Protein AF-A0A7S0XNK5-F1 (afdb_monomer_lite)

Structure (mmCIF, N/CA/C/O backbone):
data_AF-A0A7S0XNK5-F1
#
_entry.id   AF-A0A7S0XNK5-F1
#
loop_
_atom_site.group_PDB
_atom_site.id
_atom_site.type_symbol
_atom_site.label_atom_id
_atom_site.label_alt_id
_atom_site.label_comp_id
_atom_site.label_asym_id
_atom_site.label_entity_id
_atom_site.label_seq_id
_atom_site.pdbx_PDB_ins_code
_atom_site.Cartn_x
_atom_site.Cartn_y
_atom_site.Cartn_z
_atom_site.occupancy
_atom_site.B_iso_or_equiv
_atom_site.auth_seq_id
_atom_site.auth_comp_id
_atom_site.auth_asym_id
_atom_site.auth_atom_id
_atom_site.pdbx_PDB_model_num
ATOM 1 N N . TRP A 1 1 ? -9.899 -14.089 22.861 1.00 68.19 1 TRP A N 1
ATOM 2 C CA . TRP A 1 1 ? -11.100 -14.159 22.003 1.00 68.19 1 TRP A CA 1
ATOM 3 C C . TRP A 1 1 ? -12.336 -13.495 22.622 1.00 68.19 1 TRP A C 1
ATOM 5 O O . TRP A 1 1 ? -13.171 -13.045 21.854 1.00 68.19 1 TRP A O 1
ATOM 15 N N . ARG A 1 2 ? -12.489 -13.394 23.960 1.00 88.88 2 ARG A N 1
ATOM 16 C CA . ARG A 1 2 ? -13.732 -12.882 24.585 1.00 88.88 2 ARG A CA 1
ATOM 17 C C . ARG A 1 2 ? -14.119 -11.463 24.149 1.00 88.88 2 ARG A C 1
ATOM 19 O O . ARG A 1 2 ? -15.202 -11.294 23.618 1.00 88.88 2 ARG A O 1
ATOM 26 N N . LEU A 1 3 ? -13.195 -10.507 24.273 1.00 90.75 3 LEU A N 1
ATOM 27 C CA . LEU A 1 3 ? -13.403 -9.117 23.836 1.00 90.75 3 LEU A CA 1
ATOM 28 C C . LEU A 1 3 ? -13.662 -9.001 22.331 1.00 90.75 3 LEU A C 1
ATOM 30 O O . LEU A 1 3 ? -14.459 -8.182 21.903 1.00 90.75 3 LEU A O 1
ATOM 34 N N . PHE A 1 4 ? -13.028 -9.859 21.531 1.00 90.94 4 PHE A N 1
ATOM 35 C CA . PHE A 1 4 ? -13.177 -9.837 20.078 1.00 90.94 4 PHE A CA 1
ATOM 36 C C . PHE A 1 4 ? -14.627 -10.096 19.651 1.00 90.94 4 PHE A C 1
ATOM 38 O O . PHE A 1 4 ? -15.121 -9.442 18.752 1.00 90.94 4 PHE A O 1
ATOM 45 N N . ARG A 1 5 ? -15.337 -11.006 20.332 1.00 89.19 5 ARG A N 1
ATOM 46 C CA . ARG A 1 5 ? -16.743 -11.306 20.006 1.00 89.19 5 ARG A CA 1
ATOM 47 C C . ARG A 1 5 ? -17.722 -10.205 20.418 1.00 89.19 5 ARG A C 1
ATOM 49 O O . ARG A 1 5 ? -18.856 -10.238 19.967 1.00 89.19 5 ARG A O 1
ATOM 56 N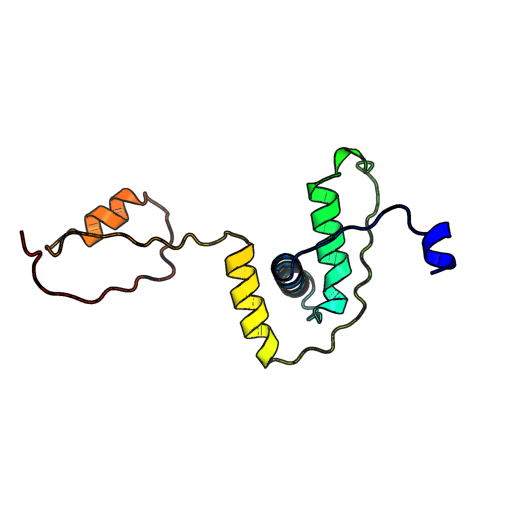 N . GLU A 1 6 ? -17.312 -9.309 21.312 1.00 94.56 6 GLU A N 1
ATOM 57 C CA . GLU A 1 6 ? -18.164 -8.242 21.852 1.00 94.56 6 GLU A CA 1
ATOM 58 C C . GLU A 1 6 ? -17.896 -6.885 21.187 1.00 94.56 6 GLU A C 1
ATOM 60 O O . GLU A 1 6 ? -18.781 -6.039 21.192 1.00 94.56 6 GLU A O 1
ATOM 65 N N . LEU A 1 7 ? -16.687 -6.667 20.651 1.00 94.88 7 LEU A N 1
ATOM 66 C CA . LEU A 1 7 ? -16.215 -5.350 20.201 1.00 94.88 7 LEU A CA 1
ATOM 67 C C . LEU A 1 7 ? -15.840 -5.275 18.716 1.00 94.88 7 LEU A C 1
ATOM 69 O O . LEU A 1 7 ? -15.506 -4.191 18.253 1.00 94.88 7 LEU A O 1
ATOM 73 N N . VAL A 1 8 ? -15.792 -6.400 17.998 1.00 93.81 8 VAL A N 1
ATOM 74 C CA . VAL A 1 8 ? -15.377 -6.422 16.589 1.00 93.81 8 VAL A CA 1
ATOM 75 C C . VAL A 1 8 ? -16.581 -6.707 15.712 1.00 93.81 8 VAL A C 1
ATOM 77 O O . VAL A 1 8 ? -17.138 -7.803 15.769 1.00 93.81 8 VAL A O 1
ATOM 80 N N . ASP A 1 9 ? -16.936 -5.727 14.890 1.00 92.00 9 ASP A N 1
ATOM 81 C CA . ASP A 1 9 ? -18.042 -5.833 13.941 1.00 92.00 9 ASP A CA 1
ATOM 82 C C . ASP A 1 9 ? -17.646 -6.610 12.679 1.00 92.00 9 ASP A C 1
ATOM 84 O O . ASP A 1 9 ? -18.450 -7.378 12.153 1.00 92.00 9 ASP A O 1
ATOM 88 N N . ASP A 1 10 ? -16.400 -6.461 12.214 1.00 91.56 10 ASP A N 1
ATOM 89 C CA . ASP A 1 10 ? -15.917 -7.133 11.005 1.00 91.56 10 ASP A CA 1
ATOM 90 C C . ASP A 1 10 ? -14.391 -7.348 10.989 1.00 91.56 10 ASP A C 1
ATOM 92 O O . ASP A 1 10 ? -13.636 -6.771 11.779 1.00 91.56 10 ASP A O 1
ATOM 96 N N . VAL A 1 11 ? -13.925 -8.205 10.077 1.00 93.25 11 VAL A N 1
ATOM 97 C CA . VAL A 1 11 ? -12.517 -8.534 9.852 1.00 93.25 11 VAL A CA 1
ATOM 98 C C . VAL A 1 11 ? -12.164 -8.400 8.378 1.00 93.25 11 VAL A C 1
ATOM 100 O O . VAL A 1 11 ? -12.520 -9.235 7.548 1.00 93.25 11 VAL A O 1
ATOM 103 N N . VAL A 1 12 ? -11.322 -7.416 8.081 1.00 94.75 12 VAL A N 1
ATOM 104 C CA . VAL A 1 12 ? -10.756 -7.221 6.746 1.00 94.75 12 VAL A CA 1
ATOM 105 C C . VAL A 1 12 ? -9.434 -7.971 6.623 1.00 94.75 12 VAL A C 1
ATOM 107 O O . VAL A 1 12 ? -8.592 -7.953 7.524 1.00 94.75 12 VAL A O 1
ATOM 110 N N . ARG A 1 13 ? -9.245 -8.654 5.493 1.00 95.62 13 ARG A N 1
ATOM 111 C CA . ARG A 1 13 ? -7.981 -9.306 5.136 1.00 95.62 13 ARG A CA 1
ATOM 112 C C . ARG A 1 13 ? -7.271 -8.471 4.090 1.00 95.62 13 ARG A C 1
ATOM 114 O O . ARG A 1 13 ? -7.912 -7.960 3.180 1.00 95.62 13 ARG A O 1
ATOM 121 N N . VAL A 1 14 ? -5.952 -8.411 4.193 1.00 96.25 14 VAL A N 1
ATOM 122 C CA . VAL A 1 14 ? -5.105 -7.720 3.222 1.00 96.25 14 VAL A CA 1
ATOM 123 C C . VAL A 1 14 ? -3.951 -8.603 2.783 1.00 96.25 14 VAL A C 1
ATOM 125 O O . VAL A 1 14 ? -3.520 -9.499 3.516 1.00 96.25 14 VAL A O 1
ATOM 128 N N . SER A 1 15 ? -3.469 -8.366 1.569 1.00 94.75 15 SER A N 1
ATOM 129 C CA . SER A 1 15 ? -2.280 -9.018 1.033 1.00 94.75 15 SER A CA 1
ATOM 130 C C . SER A 1 15 ? -1.002 -8.370 1.572 1.00 94.75 15 SER A C 1
ATOM 132 O O . SER A 1 15 ? -0.997 -7.237 2.055 1.00 94.75 15 SER A O 1
ATOM 134 N N . ASN A 1 16 ? 0.123 -9.077 1.442 1.00 91.06 16 ASN A N 1
ATOM 135 C CA . ASN A 1 16 ? 1.433 -8.501 1.753 1.00 91.06 16 ASN A CA 1
ATOM 136 C C . ASN A 1 16 ? 1.749 -7.278 0.882 1.00 91.06 16 ASN A C 1
ATOM 138 O O . ASN A 1 16 ? 2.430 -6.369 1.348 1.00 91.06 16 ASN A O 1
ATOM 142 N N . ASP A 1 17 ? 1.250 -7.239 -0.353 1.00 89.44 17 ASP A N 1
ATOM 143 C CA . ASP A 1 17 ? 1.517 -6.136 -1.275 1.00 89.44 17 ASP A CA 1
ATOM 144 C C . ASP A 1 17 ? 0.729 -4.885 -0.862 1.00 89.44 17 ASP A C 1
ATOM 146 O O . ASP A 1 17 ? 1.288 -3.792 -0.841 1.00 89.44 17 ASP A O 1
ATOM 150 N N . GLN A 1 18 ? -0.512 -5.048 -0.384 1.00 93.19 18 GLN A N 1
ATOM 151 C CA . GLN A 1 18 ? -1.284 -3.960 0.230 1.00 93.19 18 GLN A CA 1
ATOM 152 C C . GLN A 1 18 ? -0.610 -3.419 1.499 1.00 93.19 18 GLN A C 1
ATOM 154 O O . GLN A 1 18 ? -0.606 -2.212 1.731 1.00 93.19 18 GLN A O 1
ATOM 159 N N . ILE A 1 19 ? 0.004 -4.290 2.309 1.00 94.25 19 ILE A N 1
ATOM 160 C CA . ILE A 1 19 ? 0.798 -3.858 3.469 1.00 94.25 19 ILE A CA 1
ATOM 161 C C . ILE A 1 19 ? 2.031 -3.065 3.014 1.00 94.25 19 ILE A C 1
ATOM 163 O O . ILE A 1 19 ? 2.338 -2.033 3.606 1.00 94.25 19 ILE A O 1
ATOM 167 N N . CYS A 1 20 ? 2.727 -3.508 1.961 1.00 92.19 20 CYS A N 1
ATOM 168 C CA . CYS A 1 20 ? 3.886 -2.788 1.427 1.00 92.19 20 CYS A CA 1
ATOM 169 C C . CYS A 1 20 ? 3.498 -1.399 0.901 1.00 92.19 20 CYS A C 1
ATOM 171 O O . CYS A 1 20 ? 4.175 -0.424 1.230 1.00 92.19 20 CYS A O 1
ATOM 173 N N . ALA A 1 21 ? 2.385 -1.300 0.168 1.00 91.31 21 ALA A N 1
ATOM 174 C CA . ALA A 1 21 ? 1.831 -0.027 -0.285 1.00 91.31 21 ALA A CA 1
ATOM 175 C C . ALA A 1 21 ? 1.505 0.899 0.901 1.00 91.31 21 ALA A C 1
ATOM 177 O O . ALA A 1 21 ? 1.932 2.046 0.920 1.00 91.31 21 ALA A O 1
ATOM 178 N N . ALA A 1 22 ? 0.867 0.386 1.959 1.00 93.94 22 ALA A N 1
ATOM 179 C CA . ALA A 1 22 ? 0.564 1.186 3.147 1.00 93.94 22 ALA A CA 1
ATOM 180 C C . ALA A 1 22 ? 1.817 1.690 3.895 1.00 93.94 22 ALA A C 1
ATOM 182 O O . ALA A 1 22 ? 1.810 2.800 4.425 1.00 93.94 22 ALA A O 1
ATOM 183 N N . ILE A 1 23 ? 2.905 0.908 3.944 1.00 92.88 23 ILE A N 1
ATOM 184 C CA . ILE A 1 23 ? 4.189 1.380 4.501 1.00 92.88 23 ILE A CA 1
ATOM 185 C C . ILE A 1 23 ? 4.730 2.546 3.665 1.00 92.88 23 ILE A C 1
ATOM 187 O O . ILE A 1 23 ? 5.212 3.531 4.228 1.00 92.88 23 ILE A O 1
ATOM 191 N N . LYS A 1 24 ? 4.655 2.430 2.334 1.00 89.94 24 LYS A N 1
ATOM 192 C CA . LYS A 1 24 ? 5.110 3.464 1.404 1.00 89.94 24 LYS A CA 1
ATOM 193 C C . LYS A 1 24 ? 4.288 4.745 1.546 1.00 89.94 24 LYS A C 1
ATOM 195 O O . LYS A 1 24 ? 4.890 5.794 1.751 1.00 89.94 24 LYS A O 1
ATOM 200 N N . ASP A 1 25 ? 2.959 4.656 1.558 1.00 91.56 25 ASP A N 1
ATOM 201 C CA . ASP A 1 25 ? 2.066 5.807 1.765 1.00 91.56 25 ASP A CA 1
ATOM 202 C C . ASP A 1 25 ? 2.411 6.554 3.060 1.00 91.56 25 ASP A C 1
ATOM 204 O O . ASP A 1 25 ? 2.618 7.765 3.070 1.00 91.56 25 ASP A O 1
ATOM 208 N N . MET A 1 26 ? 2.557 5.816 4.165 1.00 92.56 26 MET A N 1
ATOM 209 C CA . MET A 1 26 ? 2.880 6.397 5.470 1.00 92.56 26 MET A CA 1
ATOM 210 C C . MET A 1 26 ? 4.238 7.106 5.481 1.00 92.56 26 MET A C 1
ATOM 212 O O . MET A 1 26 ? 4.392 8.146 6.139 1.00 92.56 26 MET A O 1
ATOM 216 N N . PHE A 1 27 ? 5.209 6.578 4.734 1.00 90.31 27 PHE A N 1
ATOM 217 C CA . PHE A 1 27 ? 6.493 7.231 4.533 1.00 90.31 27 PHE A CA 1
ATOM 218 C C . PHE A 1 27 ? 6.370 8.482 3.652 1.00 90.31 27 PHE A C 1
ATOM 220 O O . PHE A 1 27 ? 6.949 9.513 3.992 1.00 90.31 27 PHE A O 1
ATOM 227 N N . GLU A 1 28 ? 5.621 8.429 2.552 1.00 88.31 28 GLU A N 1
ATOM 228 C CA . GLU A 1 28 ? 5.436 9.563 1.641 1.00 88.31 28 GLU A CA 1
ATOM 229 C C . GLU A 1 28 ? 4.684 10.724 2.314 1.00 88.31 28 GLU A C 1
ATOM 231 O O . GLU A 1 28 ? 5.123 11.874 2.214 1.00 88.31 28 GLU A O 1
ATOM 236 N N . GLU A 1 29 ? 3.618 10.428 3.062 1.00 88.88 29 GLU A N 1
ATOM 237 C CA . GLU A 1 29 ? 2.745 11.431 3.679 1.00 88.88 29 GLU A CA 1
ATOM 238 C C . GLU A 1 29 ? 3.312 12.011 4.976 1.00 88.88 29 GLU A C 1
ATOM 240 O O . GLU A 1 29 ? 3.338 13.227 5.169 1.00 88.88 29 GLU A O 1
ATOM 245 N N . THR A 1 30 ? 3.771 11.149 5.887 1.00 89.81 30 THR A N 1
ATOM 246 C CA . THR A 1 30 ? 4.128 11.569 7.256 1.00 89.81 30 THR A CA 1
ATOM 247 C C . THR A 1 30 ? 5.595 11.352 7.600 1.00 89.81 30 THR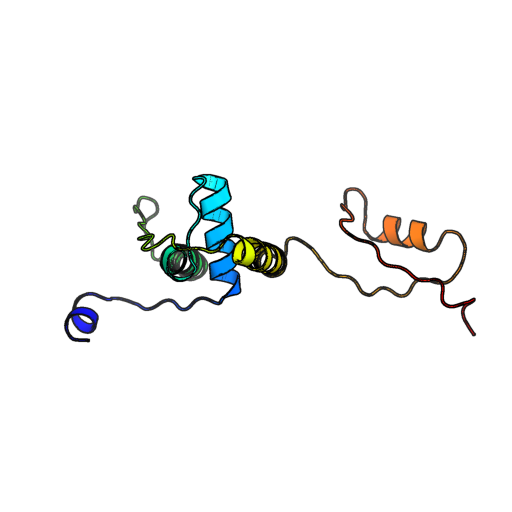 A C 1
ATOM 249 O O . THR A 1 30 ? 6.018 11.688 8.705 1.00 89.81 30 THR A O 1
ATOM 252 N N . ARG A 1 31 ? 6.388 10.789 6.674 1.00 89.56 31 ARG A N 1
ATOM 253 C CA . ARG A 1 31 ? 7.786 10.372 6.901 1.00 89.56 31 ARG A CA 1
ATOM 254 C C . ARG A 1 31 ? 7.941 9.339 8.019 1.00 89.56 31 ARG A C 1
ATOM 256 O O . ARG A 1 31 ? 9.048 9.120 8.510 1.00 89.56 31 ARG A O 1
ATOM 263 N N . SER A 1 32 ? 6.849 8.664 8.374 1.00 87.81 32 SER A N 1
ATOM 264 C CA . SER A 1 32 ? 6.842 7.581 9.351 1.00 87.81 32 SER A CA 1
ATOM 265 C C . SER A 1 32 ? 7.205 6.273 8.669 1.00 87.81 32 SER A C 1
ATOM 267 O O . SER A 1 32 ? 6.542 5.851 7.726 1.00 87.81 32 SER A O 1
ATOM 269 N N . ILE A 1 33 ? 8.247 5.609 9.163 1.00 87.81 33 ILE A N 1
ATOM 270 C CA . ILE A 1 33 ? 8.654 4.303 8.651 1.00 87.81 33 ILE A CA 1
ATOM 271 C C . ILE A 1 33 ? 8.027 3.223 9.528 1.00 87.81 33 ILE A C 1
ATOM 273 O O . ILE A 1 33 ? 8.494 2.963 10.634 1.00 87.81 33 ILE A O 1
ATOM 277 N N . LEU A 1 34 ? 6.960 2.601 9.035 1.00 92.00 34 LEU A N 1
ATOM 278 C CA . LEU A 1 34 ? 6.268 1.535 9.752 1.00 92.00 34 LEU A CA 1
ATOM 279 C C . LEU A 1 34 ? 6.868 0.161 9.442 1.00 92.00 34 LEU A C 1
ATOM 281 O O . LEU A 1 34 ? 7.408 -0.085 8.363 1.00 92.00 34 LEU A O 1
ATOM 285 N N . GLU A 1 35 ? 6.737 -0.760 10.393 1.00 92.19 35 GLU A N 1
ATOM 286 C CA . GLU A 1 35 ? 6.922 -2.185 10.119 1.00 92.19 35 GLU A CA 1
ATOM 287 C C . GLU A 1 35 ? 5.616 -2.796 9.562 1.00 92.19 35 GLU A C 1
ATOM 289 O O . GLU A 1 35 ? 4.554 -2.181 9.695 1.00 92.19 35 GLU A O 1
ATOM 294 N N . PRO A 1 36 ? 5.630 -4.022 8.999 1.00 92.62 36 PRO A N 1
ATOM 295 C CA . PRO A 1 36 ? 4.430 -4.638 8.423 1.00 92.62 36 PRO A CA 1
ATOM 296 C C . PRO A 1 36 ? 3.218 -4.686 9.363 1.00 92.62 36 PRO A C 1
ATOM 298 O O . PRO A 1 36 ? 2.108 -4.362 8.952 1.00 92.62 36 PRO A O 1
ATOM 301 N N . ALA A 1 37 ? 3.419 -5.034 10.638 1.00 93.31 37 ALA A N 1
ATOM 302 C CA . ALA A 1 37 ? 2.338 -5.038 11.624 1.00 93.31 37 ALA A CA 1
ATOM 303 C C . ALA A 1 37 ? 1.806 -3.623 11.912 1.00 93.31 37 ALA A C 1
ATOM 305 O O . ALA A 1 37 ? 0.604 -3.446 12.085 1.00 93.31 37 ALA A O 1
ATOM 306 N N . GLY A 1 38 ? 2.686 -2.615 11.909 1.00 94.19 38 GLY A N 1
ATOM 307 C CA . GLY A 1 38 ? 2.311 -1.218 12.111 1.00 94.19 38 GLY A CA 1
ATOM 308 C C . GLY A 1 38 ? 1.508 -0.626 10.957 1.00 94.19 38 GLY A C 1
ATOM 309 O O . GLY A 1 38 ? 0.650 0.215 11.195 1.00 94.19 38 GLY A O 1
ATOM 310 N N . ALA A 1 39 ? 1.743 -1.083 9.727 1.00 95.62 39 ALA A N 1
ATOM 311 C CA . ALA A 1 39 ? 1.004 -0.638 8.545 1.00 95.62 39 ALA A CA 1
ATOM 312 C C . ALA A 1 39 ? -0.276 -1.448 8.264 1.00 95.62 39 ALA A C 1
ATOM 314 O O . ALA A 1 39 ? -1.086 -1.046 7.428 1.00 95.62 39 ALA A O 1
ATOM 315 N N . LEU A 1 40 ? -0.488 -2.572 8.960 1.00 96.62 40 LEU A N 1
ATOM 316 C CA . LEU A 1 40 ? -1.607 -3.488 8.718 1.00 96.62 40 LEU A CA 1
ATOM 317 C C . LEU A 1 40 ? -2.977 -2.801 8.817 1.00 96.62 40 LEU A C 1
ATOM 319 O O . LEU A 1 40 ? -3.852 -3.053 7.994 1.00 96.62 40 LEU A O 1
ATOM 323 N N . SER A 1 41 ? -3.165 -1.935 9.813 1.00 96.69 41 SER A N 1
ATOM 324 C CA . SER A 1 41 ? -4.429 -1.220 10.026 1.00 96.69 41 SER A CA 1
ATOM 325 C C . SER A 1 41 ? -4.714 -0.194 8.929 1.00 96.69 41 SER A C 1
ATOM 327 O O . SER A 1 41 ? -5.865 -0.034 8.539 1.00 96.69 41 SER A O 1
ATOM 329 N N . VAL A 1 42 ? -3.677 0.455 8.392 1.00 96.44 42 VAL A N 1
ATOM 330 C CA . VAL A 1 42 ? -3.786 1.405 7.276 1.00 96.44 42 VAL A CA 1
ATOM 331 C C . VAL A 1 42 ? -4.159 0.661 5.996 1.00 96.44 42 VAL A C 1
ATOM 333 O O . VAL A 1 42 ? -5.122 1.034 5.330 1.00 96.44 42 VAL A O 1
ATOM 336 N N . ALA A 1 43 ? -3.467 -0.445 5.695 1.00 96.75 43 ALA A N 1
ATOM 337 C CA . ALA A 1 43 ? -3.818 -1.311 4.571 1.00 96.75 43 ALA A CA 1
ATOM 338 C C . ALA A 1 43 ? -5.261 -1.831 4.689 1.00 96.75 43 ALA A C 1
ATOM 340 O O . ALA A 1 43 ? -6.017 -1.793 3.720 1.00 96.75 43 ALA A O 1
ATOM 341 N N . GLY A 1 44 ? -5.654 -2.281 5.885 1.00 96.94 44 GLY A N 1
ATOM 342 C CA . GLY A 1 44 ? -7.004 -2.766 6.167 1.00 96.94 44 GLY A CA 1
ATOM 343 C C . GLY A 1 44 ? -8.067 -1.686 5.990 1.00 96.94 44 GLY A C 1
ATOM 344 O O . GLY A 1 44 ? -9.098 -1.951 5.381 1.00 96.94 44 GLY A O 1
ATOM 345 N N . LEU A 1 45 ? -7.804 -0.463 6.457 1.00 96.38 45 LEU A N 1
ATOM 346 C CA . LEU A 1 45 ? -8.723 0.661 6.302 1.00 96.38 45 LEU A CA 1
ATOM 347 C C . LEU A 1 45 ? -8.910 1.045 4.827 1.00 96.38 45 LEU A C 1
ATOM 349 O O . LEU A 1 45 ? -10.039 1.274 4.401 1.00 96.38 45 LEU A O 1
ATOM 353 N N . LYS A 1 46 ? -7.834 1.060 4.029 1.00 95.31 46 LYS A N 1
ATOM 354 C CA . LYS A 1 46 ? -7.926 1.298 2.577 1.00 95.31 46 LYS A CA 1
ATOM 355 C C . LYS A 1 46 ? -8.751 0.210 1.882 1.00 95.31 46 LYS A C 1
ATOM 357 O O . LYS A 1 46 ? -9.690 0.533 1.164 1.00 95.31 46 LYS A O 1
ATOM 362 N N . ALA A 1 47 ? -8.466 -1.063 2.161 1.00 95.62 47 ALA A N 1
ATOM 363 C CA . ALA A 1 47 ? -9.212 -2.191 1.594 1.00 95.62 47 ALA A CA 1
ATOM 364 C C . ALA A 1 47 ? -10.695 -2.204 2.022 1.00 95.62 47 ALA A C 1
ATOM 366 O O . ALA A 1 47 ? -11.578 -2.569 1.241 1.00 95.62 47 ALA A O 1
ATOM 367 N N . PHE A 1 48 ? -10.988 -1.778 3.253 1.00 95.19 48 PHE A N 1
ATOM 368 C CA . PHE A 1 48 ? -12.359 -1.587 3.720 1.00 95.19 48 PHE A CA 1
ATOM 369 C C . PHE A 1 48 ? -13.078 -0.512 2.900 1.00 95.19 48 PHE A C 1
ATOM 371 O O . PHE A 1 48 ? -14.157 -0.763 2.373 1.00 95.19 48 PHE A O 1
ATOM 378 N N . MET A 1 49 ? -12.455 0.656 2.722 1.00 94.62 49 MET A N 1
ATOM 379 C CA . MET A 1 49 ? -13.040 1.744 1.934 1.00 94.62 49 MET A CA 1
ATOM 380 C C . MET A 1 49 ? -13.222 1.373 0.459 1.00 94.62 49 MET A C 1
ATOM 382 O O . MET A 1 49 ? -14.213 1.764 -0.143 1.00 94.62 49 MET A O 1
ATOM 386 N N . GLU A 1 50 ? -12.331 0.576 -0.127 1.00 92.50 50 GLU A N 1
ATOM 387 C CA . GLU A 1 50 ? -12.498 0.090 -1.504 1.00 92.50 50 GLU A CA 1
ATOM 388 C C . GLU A 1 50 ? -13.722 -0.821 -1.681 1.00 92.50 50 GLU A C 1
ATOM 390 O O . GLU A 1 50 ? -14.322 -0.842 -2.754 1.00 92.50 50 GLU A O 1
ATOM 395 N N . SER A 1 51 ? -14.092 -1.579 -0.646 1.00 91.56 51 SER A N 1
ATOM 396 C CA . SER A 1 51 ? -15.152 -2.594 -0.725 1.00 91.56 51 SER A CA 1
ATOM 397 C C . SER A 1 51 ? -16.480 -2.184 -0.093 1.00 91.56 51 SER A C 1
ATOM 399 O O . SER A 1 51 ? -17.487 -2.822 -0.385 1.00 91.56 51 SER A O 1
ATOM 401 N N . SER A 1 52 ? -16.477 -1.178 0.785 1.00 91.38 52 SER A N 1
ATOM 402 C CA . SER A 1 52 ? -17.613 -0.838 1.655 1.00 91.38 52 SER A CA 1
ATOM 403 C C . SER A 1 52 ? -17.780 0.673 1.880 1.00 91.38 52 SER A C 1
ATOM 405 O O . SER A 1 52 ? -18.389 1.085 2.869 1.00 91.38 52 SER A O 1
ATOM 407 N N . ALA A 1 53 ? -17.232 1.529 1.007 1.00 88.38 53 ALA A N 1
ATOM 408 C CA . ALA A 1 53 ? -17.325 2.988 1.156 1.00 88.38 53 ALA A CA 1
ATOM 409 C C . ALA A 1 53 ? -18.768 3.496 1.309 1.00 88.38 53 ALA A C 1
ATOM 411 O O . ALA A 1 53 ? -19.002 4.456 2.036 1.00 88.38 53 ALA A O 1
ATOM 412 N N . GLU A 1 54 ? -19.742 2.857 0.661 1.00 91.81 54 GLU A N 1
ATOM 413 C CA . GLU A 1 54 ? -21.158 3.228 0.732 1.00 91.81 54 GLU A CA 1
ATOM 414 C C . GLU A 1 54 ? -21.779 3.048 2.124 1.00 91.81 54 GLU A C 1
ATOM 416 O O . GLU A 1 54 ? -22.821 3.635 2.417 1.00 91.81 54 GLU A O 1
ATOM 421 N N . GLN A 1 55 ? -21.142 2.252 2.984 1.00 88.19 55 GLN A N 1
ATOM 422 C CA . GLN A 1 55 ? -21.577 2.004 4.360 1.00 88.19 55 GLN A CA 1
ATOM 423 C C . GLN A 1 55 ? -21.029 3.055 5.334 1.00 88.19 55 GLN A C 1
ATOM 425 O O . GLN A 1 55 ? -21.456 3.108 6.489 1.00 88.19 55 GLN A O 1
ATOM 430 N N . VAL A 1 56 ? -20.098 3.901 4.885 1.00 90.31 56 VAL A N 1
ATOM 431 C CA . VAL A 1 56 ? -19.445 4.917 5.709 1.00 90.31 56 VAL A CA 1
ATOM 432 C C . VAL A 1 56 ? -20.090 6.281 5.451 1.00 90.31 56 VAL A C 1
ATOM 434 O O . VAL A 1 56 ? -20.102 6.748 4.310 1.00 90.31 56 VAL A O 1
ATOM 437 N N . PRO A 1 57 ? -20.619 6.960 6.487 1.00 93.06 57 PRO A N 1
ATOM 438 C CA . PRO A 1 57 ? -21.105 8.328 6.349 1.00 93.06 57 PRO A CA 1
ATOM 439 C C . PRO A 1 57 ? -20.023 9.249 5.779 1.00 93.06 57 PRO A C 1
ATOM 441 O O . PRO A 1 57 ? -18.855 9.158 6.153 1.00 93.06 57 PRO A O 1
ATOM 444 N N . SER A 1 58 ? -20.409 10.173 4.901 1.00 88.38 58 SER A N 1
ATOM 445 C CA . SER A 1 58 ? -19.462 11.058 4.207 1.00 88.38 58 SER A CA 1
ATOM 446 C C . SER A 1 58 ? -18.650 11.969 5.136 1.00 88.38 58 SER A C 1
ATOM 448 O O . SER A 1 58 ? -17.607 12.474 4.737 1.00 88.38 58 SER A O 1
ATOM 450 N N . ASP A 1 59 ? -19.142 12.217 6.350 1.00 92.31 59 ASP A N 1
ATOM 451 C CA . ASP A 1 59 ? -18.521 13.040 7.390 1.00 92.31 59 ASP A CA 1
ATOM 452 C C . ASP A 1 59 ? -17.860 12.213 8.508 1.00 92.31 59 ASP A C 1
ATOM 454 O O . ASP A 1 59 ? -17.415 12.767 9.515 1.00 92.31 59 ASP A O 1
ATOM 458 N N . ALA A 1 60 ? -17.776 10.890 8.348 1.00 93.06 60 ALA A N 1
ATOM 459 C CA . ALA A 1 60 ? -17.164 10.021 9.340 1.00 93.06 60 ALA A CA 1
ATOM 460 C C . ALA A 1 60 ? -15.645 10.242 9.435 1.00 93.06 60 ALA A C 1
ATOM 462 O O . ALA A 1 60 ? -14.934 10.337 8.434 1.00 93.06 60 ALA A O 1
ATOM 463 N N . ALA A 1 61 ? -15.131 10.247 10.666 1.00 93.69 61 ALA A N 1
ATOM 464 C CA . ALA A 1 61 ? -13.699 10.192 10.925 1.00 93.69 61 ALA A CA 1
ATOM 465 C C . ALA A 1 61 ? -13.241 8.730 10.994 1.00 93.69 61 ALA A C 1
ATOM 467 O O . ALA A 1 61 ? -13.701 7.964 11.841 1.00 93.69 61 ALA A O 1
ATOM 468 N N . LEU A 1 62 ? -12.308 8.358 10.121 1.00 94.00 62 LEU A N 1
ATOM 469 C CA . LEU A 1 62 ? -11.703 7.030 10.095 1.00 94.00 62 LEU A CA 1
ATOM 470 C C . LEU A 1 62 ? -10.339 7.068 10.785 1.00 94.00 62 LEU A C 1
ATOM 472 O O . LEU A 1 62 ? -9.537 7.969 10.540 1.00 94.00 62 LEU A O 1
ATOM 476 N N . VAL A 1 63 ? -10.068 6.088 11.649 1.00 95.62 63 VAL A N 1
ATOM 477 C CA . VAL A 1 63 ? -8.827 6.025 12.432 1.00 95.62 63 VAL A CA 1
ATOM 478 C C . VAL A 1 63 ? -8.179 4.656 12.267 1.00 95.62 63 VAL A C 1
ATOM 480 O O . VAL A 1 63 ? -8.784 3.632 12.575 1.00 95.62 63 VAL A O 1
ATOM 483 N N . ALA A 1 64 ? -6.920 4.649 11.831 1.00 95.25 64 ALA A N 1
ATOM 484 C CA . ALA A 1 64 ? -6.066 3.467 11.801 1.00 95.25 64 ALA A CA 1
ATOM 485 C C . ALA A 1 64 ? -4.986 3.572 12.888 1.00 95.25 64 ALA A C 1
ATOM 487 O O . ALA A 1 64 ? -4.346 4.611 13.047 1.00 95.25 64 ALA A O 1
ATOM 488 N N . ILE A 1 65 ? -4.777 2.493 13.646 1.00 95.75 65 ILE A N 1
ATOM 489 C CA . ILE A 1 65 ? -3.765 2.447 14.711 1.00 95.75 65 ILE A CA 1
ATOM 490 C C . ILE A 1 65 ? -2.454 1.915 14.139 1.00 95.75 65 ILE A C 1
ATOM 492 O O . ILE A 1 65 ? -2.362 0.733 13.802 1.00 95.75 65 ILE A O 1
ATOM 496 N N . THR A 1 66 ? -1.427 2.758 14.078 1.00 94.94 66 THR A N 1
ATOM 497 C CA . THR A 1 66 ? -0.087 2.366 13.631 1.00 94.94 66 THR A CA 1
ATOM 498 C C . THR A 1 66 ? 0.726 1.816 14.803 1.00 94.94 66 THR A C 1
ATOM 500 O O . THR A 1 66 ? 1.296 2.544 15.610 1.00 94.94 66 THR A O 1
ATOM 503 N N . SER A 1 67 ? 0.738 0.491 14.953 1.00 92.56 67 SER A N 1
ATOM 504 C CA . SER A 1 67 ? 1.199 -0.153 16.192 1.00 92.56 67 SER A CA 1
ATOM 505 C C . SER A 1 67 ? 2.718 -0.255 16.365 1.00 92.56 67 SER A C 1
ATOM 507 O O . SER A 1 67 ? 3.167 -0.556 17.470 1.00 92.56 67 SER A O 1
ATOM 509 N N . GLY A 1 68 ? 3.516 -0.070 15.309 1.00 89.56 68 GLY A N 1
ATOM 510 C CA . GLY A 1 68 ? 4.954 -0.327 15.381 1.00 89.56 68 GLY A CA 1
ATOM 511 C C . GLY A 1 68 ? 5.766 0.133 14.170 1.00 89.56 68 GLY A C 1
ATOM 512 O O . GLY A 1 68 ? 5.269 0.242 13.049 1.00 89.56 68 GLY A O 1
ATOM 513 N N . ALA A 1 69 ? 7.041 0.417 14.426 1.00 87.81 69 ALA A N 1
ATOM 514 C CA . ALA A 1 69 ? 7.996 0.999 13.480 1.00 87.81 69 ALA A CA 1
ATOM 515 C C . ALA A 1 69 ? 9.375 0.318 13.555 1.00 87.81 69 ALA A C 1
ATOM 517 O O . ALA A 1 69 ? 10.383 0.875 13.121 1.00 87.81 69 ALA A O 1
ATOM 518 N N . ASN A 1 70 ? 9.447 -0.885 14.136 1.00 85.44 70 ASN A N 1
ATOM 519 C CA . ASN A 1 70 ? 10.705 -1.607 14.299 1.00 85.44 70 ASN A CA 1
ATOM 520 C C . ASN A 1 70 ? 11.135 -2.270 12.982 1.00 85.44 70 ASN A C 1
ATOM 522 O O . ASN A 1 70 ? 11.032 -3.483 12.800 1.00 85.44 70 ASN A O 1
ATOM 526 N N . THR A 1 71 ? 11.587 -1.456 12.033 1.00 78.00 71 THR A N 1
ATOM 527 C CA . THR A 1 71 ? 12.020 -1.929 10.722 1.00 78.00 71 THR A CA 1
ATOM 528 C C . THR A 1 71 ? 13.542 -2.003 10.609 1.00 78.00 71 THR A C 1
ATOM 530 O O . THR A 1 71 ? 14.273 -1.263 11.264 1.00 78.00 71 THR A O 1
ATOM 533 N N . ASN A 1 72 ? 14.026 -2.879 9.727 1.00 78.12 72 ASN A N 1
ATOM 534 C CA . ASN A 1 72 ? 15.417 -2.873 9.276 1.00 78.12 72 ASN A CA 1
ATOM 535 C C . ASN A 1 72 ? 15.485 -2.149 7.923 1.00 78.12 72 ASN A C 1
ATOM 537 O O . ASN A 1 72 ? 14.667 -2.418 7.044 1.00 78.12 72 ASN A O 1
ATOM 541 N N . PHE A 1 73 ? 16.480 -1.282 7.746 1.00 68.19 73 PHE A N 1
ATOM 542 C CA . PHE A 1 73 ? 16.724 -0.536 6.514 1.00 68.19 73 PHE A CA 1
ATOM 543 C C . PHE A 1 73 ? 16.786 -1.438 5.268 1.00 68.19 73 PHE A C 1
ATOM 545 O O . PHE A 1 73 ? 16.214 -1.094 4.238 1.00 68.19 73 PHE A O 1
ATOM 552 N N . ASP A 1 74 ? 17.360 -2.642 5.373 1.00 74.75 74 ASP A N 1
ATOM 553 C CA . ASP A 1 74 ? 17.421 -3.600 4.255 1.00 74.75 74 ASP A CA 1
ATOM 554 C C . ASP A 1 74 ? 16.036 -4.079 3.791 1.00 74.75 74 ASP A C 1
ATOM 556 O O . ASP A 1 74 ? 15.832 -4.407 2.621 1.00 74.75 74 ASP A O 1
ATOM 560 N N . ARG A 1 75 ? 15.048 -4.098 4.697 1.00 72.25 75 ARG A N 1
ATOM 561 C CA . ARG A 1 75 ? 13.672 -4.495 4.368 1.00 72.25 75 ARG A CA 1
ATOM 562 C C . ARG A 1 75 ? 12.941 -3.425 3.564 1.00 72.25 75 ARG A C 1
ATOM 564 O O . ARG A 1 75 ? 11.999 -3.773 2.857 1.00 72.25 75 ARG A O 1
ATOM 571 N N . LEU A 1 76 ? 13.377 -2.163 3.623 1.00 76.38 76 LEU A N 1
ATOM 572 C CA . LEU A 1 76 ? 12.750 -1.070 2.875 1.00 76.38 76 LEU A CA 1
ATOM 573 C C . LEU A 1 76 ? 12.890 -1.253 1.370 1.00 76.38 76 LEU A C 1
ATOM 575 O O . LEU A 1 76 ? 11.939 -0.972 0.651 1.00 76.38 76 LEU A O 1
ATOM 579 N N . ARG A 1 77 ? 14.020 -1.794 0.896 1.00 78.56 77 ARG A N 1
ATOM 580 C CA . ARG A 1 77 ? 14.181 -2.126 -0.525 1.00 78.56 77 ARG A CA 1
ATOM 581 C C . ARG A 1 77 ? 13.099 -3.104 -0.979 1.00 78.56 77 ARG A C 1
ATOM 583 O O . ARG A 1 77 ? 12.403 -2.831 -1.945 1.00 78.56 77 ARG A O 1
ATOM 590 N N . HIS A 1 78 ? 12.916 -4.196 -0.239 1.00 75.50 78 HIS A N 1
ATOM 591 C CA . HIS A 1 78 ? 11.928 -5.216 -0.589 1.00 75.50 78 HIS A CA 1
ATOM 592 C C . HIS A 1 78 ? 10.487 -4.692 -0.535 1.00 75.50 78 HIS A C 1
ATOM 594 O O . HIS A 1 78 ? 9.657 -5.059 -1.362 1.00 75.50 78 HIS A O 1
ATOM 600 N N . VAL A 1 79 ? 10.191 -3.834 0.446 1.00 76.19 79 VAL A N 1
ATOM 601 C CA . VAL A 1 79 ? 8.890 -3.163 0.559 1.00 76.19 79 VAL A CA 1
ATOM 602 C C . VAL A 1 79 ? 8.666 -2.213 -0.618 1.00 76.19 79 VAL A C 1
ATOM 604 O O . VAL A 1 79 ? 7.585 -2.240 -1.193 1.00 76.19 79 VAL A O 1
ATOM 607 N N . SER A 1 80 ? 9.677 -1.431 -1.007 1.00 74.81 80 SER A N 1
ATOM 608 C CA . SER A 1 80 ? 9.612 -0.521 -2.158 1.00 74.81 80 SER A CA 1
ATOM 609 C C . SER A 1 80 ? 9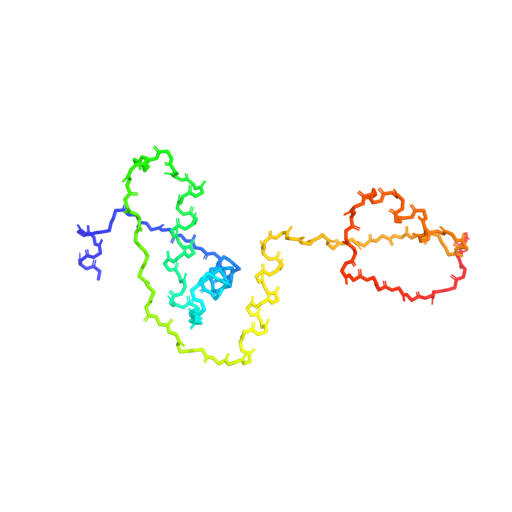.360 -1.284 -3.457 1.00 74.81 80 SER A C 1
ATOM 611 O O . SER A 1 80 ? 8.396 -0.986 -4.154 1.00 74.81 80 SER A O 1
ATOM 613 N N . GLU A 1 81 ? 10.158 -2.323 -3.726 1.00 73.44 81 GLU A N 1
ATOM 614 C CA . GLU A 1 81 ? 10.018 -3.182 -4.910 1.00 73.44 81 GLU A CA 1
ATOM 615 C C . GLU A 1 81 ? 8.612 -3.806 -4.989 1.00 73.44 81 GLU A C 1
ATOM 617 O O . GLU A 1 81 ? 7.970 -3.788 -6.036 1.00 73.44 81 GLU A O 1
ATOM 622 N N . ARG A 1 82 ? 8.087 -4.336 -3.874 1.00 73.56 82 ARG A N 1
ATOM 623 C CA . ARG A 1 82 ? 6.740 -4.931 -3.842 1.00 73.56 82 ARG A CA 1
ATOM 624 C C . ARG A 1 82 ? 5.615 -3.911 -3.955 1.00 73.56 82 ARG A C 1
ATOM 626 O O . ARG A 1 82 ? 4.604 -4.217 -4.580 1.00 73.56 82 ARG A O 1
ATOM 633 N N . ALA A 1 83 ? 5.753 -2.743 -3.332 1.00 71.56 83 ALA A N 1
ATOM 634 C CA . ALA A 1 83 ? 4.748 -1.688 -3.416 1.00 71.56 83 ALA A CA 1
ATOM 635 C C . ALA A 1 83 ? 4.612 -1.179 -4.859 1.00 71.56 83 ALA A C 1
ATOM 637 O O . ALA A 1 83 ? 3.498 -1.010 -5.342 1.00 71.56 83 ALA A O 1
ATOM 638 N N . GLU A 1 84 ? 5.727 -1.013 -5.574 1.00 66.69 84 GLU A N 1
ATOM 639 C CA . GLU A 1 84 ? 5.727 -0.625 -6.991 1.00 66.69 84 GLU A CA 1
ATOM 640 C C . GLU A 1 84 ? 5.036 -1.664 -7.883 1.00 66.69 84 GLU A C 1
ATOM 642 O O . GLU A 1 84 ? 4.201 -1.299 -8.713 1.00 66.69 84 GLU A O 1
ATOM 647 N N . VAL A 1 85 ? 5.304 -2.957 -7.660 1.00 64.75 85 VAL A N 1
ATOM 648 C CA . VAL A 1 85 ? 4.631 -4.050 -8.383 1.00 64.75 85 VAL A CA 1
ATOM 649 C C . VAL A 1 85 ? 3.134 -4.121 -8.042 1.00 64.75 85 VAL A C 1
ATOM 651 O O . VAL A 1 85 ? 2.311 -4.345 -8.928 1.00 64.75 85 VAL A O 1
ATOM 654 N N . GLY A 1 86 ? 2.765 -3.923 -6.773 1.00 56.44 86 GLY A N 1
ATOM 655 C CA . GLY A 1 86 ? 1.385 -4.021 -6.284 1.00 56.44 86 GLY A CA 1
ATOM 656 C C . GLY A 1 86 ? 0.486 -2.830 -6.637 1.00 56.44 86 GLY A C 1
ATOM 657 O O . GLY A 1 86 ? -0.715 -3.014 -6.810 1.00 56.44 86 GLY A O 1
ATOM 658 N N . GLU A 1 87 ? 1.045 -1.624 -6.781 1.00 62.00 87 GLU A N 1
ATOM 659 C CA . GLU A 1 87 ? 0.304 -0.407 -7.161 1.00 62.00 87 GLU A CA 1
ATOM 660 C C . GLU A 1 87 ? -0.120 -0.391 -8.640 1.00 62.00 87 GLU A C 1
ATOM 662 O O . GLU A 1 87 ? -0.857 0.504 -9.052 1.00 62.00 87 GLU A O 1
ATOM 667 N N . GLY A 1 88 ? 0.351 -1.339 -9.463 1.00 59.50 88 GLY A N 1
ATOM 668 C CA . GLY A 1 88 ? 0.076 -1.346 -10.904 1.00 59.50 88 GLY A CA 1
ATOM 669 C C . GLY A 1 88 ? 0.593 -0.092 -11.620 1.00 59.50 88 GLY A C 1
ATOM 670 O O . GLY A 1 88 ? 0.100 0.258 -12.692 1.00 59.50 88 GLY A O 1
ATOM 671 N N . ARG A 1 89 ? 1.563 0.611 -11.016 1.00 64.94 89 ARG A N 1
ATOM 672 C CA . ARG A 1 89 ? 2.137 1.858 -11.541 1.00 64.94 89 ARG A CA 1
ATOM 673 C C . ARG A 1 89 ? 2.941 1.645 -12.818 1.00 64.94 89 ARG A C 1
ATOM 675 O O . ARG A 1 89 ? 3.075 2.576 -13.608 1.00 64.94 89 ARG A O 1
ATOM 682 N N . GLU A 1 90 ? 3.449 0.435 -13.019 1.00 71.56 90 GLU A N 1
ATOM 683 C CA . GLU A 1 90 ? 4.248 0.066 -14.179 1.00 71.56 90 GLU A CA 1
ATOM 684 C C . GLU A 1 90 ? 3.685 -1.186 -14.852 1.00 71.56 90 GLU A C 1
ATOM 686 O O . GLU A 1 90 ? 3.232 -2.126 -14.196 1.00 71.56 90 GLU A O 1
ATOM 691 N N . ALA A 1 91 ? 3.720 -1.198 -16.184 1.00 78.50 91 ALA A N 1
ATOM 692 C CA . ALA A 1 91 ? 3.362 -2.355 -16.988 1.00 78.50 91 ALA A CA 1
ATOM 693 C C . ALA A 1 91 ? 4.638 -3.006 -17.528 1.00 78.50 91 ALA A C 1
ATOM 695 O O . ALA A 1 91 ? 5.380 -2.392 -18.296 1.00 78.50 91 ALA A O 1
ATOM 696 N N . VAL A 1 92 ? 4.873 -4.267 -17.164 1.00 83.44 92 VAL A N 1
ATOM 697 C CA . VAL A 1 92 ? 5.979 -5.056 -17.718 1.00 83.44 92 VAL A CA 1
ATOM 698 C C . VAL A 1 92 ? 5.515 -5.717 -19.013 1.00 83.44 92 VAL A C 1
ATOM 700 O O . VAL A 1 92 ? 4.583 -6.521 -19.015 1.00 83.44 92 VAL A O 1
ATOM 703 N N . LEU A 1 93 ? 6.172 -5.381 -20.125 1.00 85.56 93 LEU A N 1
ATOM 704 C CA . LEU A 1 93 ? 5.841 -5.887 -21.455 1.00 85.56 93 LEU A CA 1
ATOM 705 C C . LEU A 1 93 ? 6.961 -6.796 -21.975 1.00 85.56 93 LEU A C 1
ATOM 707 O O . LEU A 1 93 ? 8.106 -6.371 -22.105 1.00 85.56 93 LEU A O 1
ATOM 711 N N . ALA A 1 94 ? 6.616 -8.031 -22.340 1.00 89.81 94 ALA A N 1
ATOM 712 C CA . ALA A 1 94 ? 7.486 -8.904 -23.124 1.00 89.81 94 ALA A CA 1
ATOM 713 C C . ALA A 1 94 ? 7.081 -8.796 -24.601 1.00 89.81 94 ALA A C 1
ATOM 715 O O . ALA A 1 94 ? 6.072 -9.367 -25.012 1.00 89.81 94 ALA A O 1
ATOM 716 N N . VAL A 1 95 ? 7.836 -8.022 -25.387 1.00 88.38 95 VAL A N 1
ATOM 717 C CA . VAL A 1 95 ? 7.510 -7.734 -26.793 1.00 88.38 95 VAL A CA 1
ATOM 718 C C . VAL A 1 95 ? 8.611 -8.248 -27.707 1.00 88.38 95 VAL A C 1
ATOM 720 O O . VAL A 1 95 ? 9.778 -7.901 -27.542 1.00 88.38 95 VAL A O 1
ATOM 723 N N . THR A 1 96 ? 8.230 -9.035 -28.709 1.00 89.38 96 THR A N 1
ATOM 724 C CA . THR A 1 96 ? 9.118 -9.387 -29.820 1.00 89.38 96 THR A CA 1
ATOM 725 C C . THR A 1 96 ? 9.063 -8.280 -30.868 1.00 89.38 96 THR A C 1
ATOM 727 O O . THR A 1 96 ? 7.995 -7.975 -31.398 1.00 89.38 96 THR A O 1
ATOM 730 N N . ILE A 1 97 ? 10.213 -7.681 -31.169 1.00 90.12 97 ILE A N 1
ATOM 731 C CA . ILE A 1 97 ? 10.385 -6.723 -32.266 1.00 90.12 97 ILE A CA 1
ATOM 732 C C . ILE A 1 97 ? 11.335 -7.322 -33.308 1.00 90.12 97 ILE A C 1
ATOM 734 O O . ILE A 1 97 ? 12.228 -8.072 -32.922 1.00 90.12 97 ILE A O 1
ATOM 738 N N . PRO A 1 98 ? 11.167 -7.008 -34.604 1.00 89.56 98 PRO A N 1
ATOM 739 C CA . PRO A 1 98 ? 12.062 -7.519 -35.635 1.00 89.56 98 PRO A CA 1
ATOM 740 C C . PRO A 1 98 ? 13.480 -6.967 -35.460 1.00 89.56 98 PRO A C 1
ATOM 742 O O . PRO A 1 98 ? 13.653 -5.788 -35.137 1.00 89.56 98 PRO A O 1
ATOM 745 N N . GLU A 1 99 ? 14.488 -7.786 -35.750 1.00 89.75 99 GLU A N 1
ATOM 746 C CA . GLU A 1 99 ? 15.915 -7.451 -35.606 1.00 89.75 99 GLU A CA 1
ATOM 747 C C . GLU A 1 99 ? 16.411 -6.595 -36.788 1.00 89.75 99 GLU A C 1
ATOM 749 O O . GLU A 1 99 ? 17.289 -6.974 -37.568 1.00 89.75 99 GLU A O 1
ATOM 754 N N . ARG A 1 100 ? 15.795 -5.417 -36.957 1.00 89.00 100 ARG A N 1
ATOM 755 C CA . ARG A 1 100 ? 16.093 -4.448 -38.021 1.00 89.00 100 ARG A CA 1
ATOM 756 C C . ARG A 1 100 ? 16.102 -3.013 -37.516 1.00 89.00 100 ARG A C 1
ATOM 758 O O . ARG A 1 100 ? 15.405 -2.646 -36.567 1.00 89.00 100 ARG A O 1
ATOM 765 N N . GLU A 1 101 ? 16.845 -2.167 -38.220 1.00 89.31 101 GLU A N 1
ATOM 766 C CA . GLU A 1 101 ? 16.907 -0.736 -37.936 1.00 89.31 101 GLU A CA 1
ATOM 767 C C . GLU A 1 101 ? 15.503 -0.108 -37.886 1.00 89.31 101 GLU A C 1
ATOM 769 O O . GLU A 1 101 ? 14.656 -0.322 -38.758 1.00 89.31 101 GLU A O 1
ATOM 774 N N . GLY A 1 102 ? 15.249 0.673 -36.834 1.00 90.62 102 GLY A N 1
ATOM 775 C CA . GLY A 1 102 ? 13.983 1.379 -36.630 1.00 90.62 102 GLY A CA 1
ATOM 776 C C . GLY A 1 102 ? 12.887 0.595 -35.900 1.00 90.62 102 GLY A C 1
ATOM 777 O O . GLY A 1 102 ? 11.936 1.232 -35.453 1.00 90.62 102 GLY A O 1
ATOM 778 N N . ALA A 1 103 ? 13.026 -0.717 -35.681 1.00 92.00 103 ALA A N 1
ATOM 779 C CA . ALA A 1 103 ? 11.997 -1.527 -35.016 1.00 92.00 103 ALA A CA 1
ATOM 780 C C . ALA A 1 103 ? 11.651 -1.033 -33.598 1.00 92.00 103 ALA A C 1
ATOM 782 O O . ALA A 1 103 ? 10.480 -0.889 -33.250 1.00 92.00 103 ALA A O 1
ATOM 783 N N . PHE A 1 104 ? 12.662 -0.676 -32.801 1.00 90.44 104 PHE A N 1
ATOM 784 C CA . PHE A 1 104 ? 12.446 -0.111 -31.465 1.00 90.44 104 PHE A CA 1
ATOM 785 C C . PHE A 1 104 ? 11.746 1.257 -31.509 1.00 90.44 104 PHE A C 1
ATOM 787 O O . PHE A 1 104 ? 10.883 1.552 -30.685 1.00 90.44 104 PHE A O 1
ATOM 794 N N . ARG A 1 105 ? 12.053 2.089 -32.513 1.00 90.50 105 ARG A N 1
ATOM 795 C CA . ARG A 1 105 ? 11.371 3.378 -32.708 1.00 90.50 105 ARG A CA 1
ATOM 796 C C . ARG A 1 105 ? 9.889 3.175 -33.022 1.00 90.50 105 ARG A C 1
ATOM 798 O O . ARG A 1 105 ? 9.059 3.949 -32.552 1.00 90.50 105 ARG A O 1
ATOM 805 N N . ASP A 1 106 ? 9.566 2.159 -33.814 1.00 92.94 106 ASP A N 1
ATOM 806 C CA . ASP A 1 106 ? 8.183 1.821 -34.145 1.00 92.94 106 ASP A CA 1
ATOM 807 C C . ASP A 1 106 ? 7.432 1.299 -32.906 1.00 92.94 106 ASP A C 1
ATOM 809 O O . ASP A 1 106 ? 6.292 1.707 -32.684 1.00 92.94 106 ASP A O 1
ATOM 813 N N . LEU A 1 107 ? 8.091 0.517 -32.037 1.00 91.88 107 LEU A N 1
ATOM 814 C CA . LEU A 1 107 ? 7.548 0.117 -30.731 1.00 91.88 107 LEU A CA 1
ATOM 815 C C . LEU A 1 107 ? 7.226 1.329 -29.845 1.00 91.88 107 LEU A C 1
ATOM 817 O O . LEU A 1 107 ? 6.108 1.439 -29.350 1.00 91.88 107 LEU A O 1
ATOM 821 N N . ILE A 1 108 ? 8.165 2.269 -29.682 1.00 91.25 108 ILE A N 1
ATOM 822 C CA . ILE A 1 108 ? 7.930 3.487 -28.883 1.00 91.25 108 ILE A CA 1
ATOM 823 C C . ILE A 1 108 ? 6.739 4.279 -29.435 1.00 91.25 108 ILE A C 1
ATOM 825 O O . ILE A 1 108 ? 5.913 4.776 -28.676 1.00 91.25 108 ILE A O 1
ATOM 829 N N . ARG A 1 109 ? 6.612 4.380 -30.764 1.00 91.06 109 ARG A N 1
ATOM 830 C CA . ARG A 1 109 ? 5.465 5.051 -31.395 1.00 91.06 109 ARG A CA 1
ATOM 831 C C . ARG A 1 109 ? 4.147 4.330 -31.122 1.00 91.06 109 ARG A C 1
ATOM 833 O O . ARG A 1 109 ? 3.135 5.003 -30.950 1.00 91.06 109 ARG A O 1
ATOM 840 N N . ALA A 1 110 ? 4.158 2.999 -31.070 1.00 90.44 110 ALA A N 1
ATOM 841 C CA . ALA A 1 110 ? 2.980 2.193 -30.764 1.00 90.44 110 ALA A CA 1
ATOM 842 C C . ALA A 1 110 ? 2.528 2.327 -29.299 1.00 90.44 110 ALA A C 1
ATOM 844 O O . ALA A 1 110 ? 1.329 2.295 -29.040 1.00 90.44 110 ALA A O 1
ATOM 845 N N . LEU A 1 111 ? 3.459 2.539 -28.359 1.00 90.00 111 LEU A N 1
ATOM 846 C CA . LEU A 1 111 ? 3.146 2.814 -26.946 1.00 90.00 111 LEU A CA 1
ATOM 847 C C . LEU A 1 111 ? 2.446 4.166 -26.726 1.00 90.00 111 LEU A C 1
ATOM 849 O O . LEU A 1 111 ? 1.893 4.401 -25.653 1.00 90.00 111 LEU A O 1
ATOM 853 N N . GLY A 1 112 ? 2.451 5.042 -27.732 1.00 87.56 112 GLY A N 1
ATOM 854 C CA . GLY A 1 112 ? 1.776 6.332 -27.695 1.00 87.56 112 GLY A CA 1
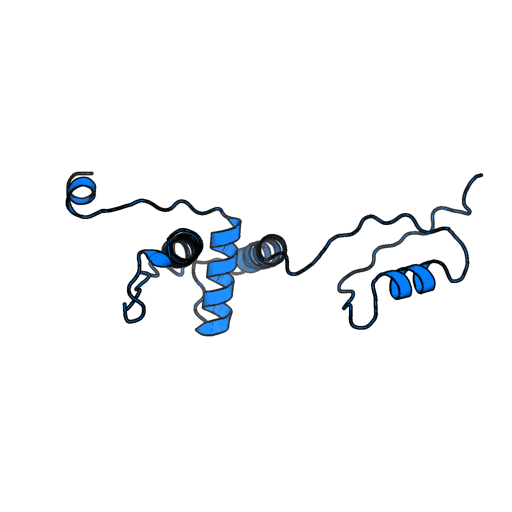ATOM 855 C C . GLY A 1 112 ? 2.622 7.460 -27.087 1.00 87.56 112 GLY A C 1
ATOM 856 O O . GLY A 1 112 ? 3.597 7.228 -26.369 1.00 87.56 112 GLY A O 1
ATOM 857 N N . PRO A 1 113 ? 2.282 8.720 -27.407 1.00 84.88 113 PRO A N 1
ATOM 858 C CA . PRO A 1 113 ? 2.983 9.879 -26.872 1.00 84.88 113 PRO A CA 1
ATOM 859 C C . PRO A 1 113 ? 2.730 10.031 -25.367 1.00 84.88 113 PRO A C 1
ATOM 861 O O . PRO A 1 113 ? 1.601 9.894 -24.905 1.00 84.88 113 PRO A O 1
ATOM 864 N N . GLY A 1 114 ? 3.777 10.382 -24.617 1.00 81.19 114 GLY A N 1
ATOM 865 C CA . GLY A 1 114 ? 3.688 10.641 -23.175 1.00 81.19 114 GLY A CA 1
ATOM 866 C C . GLY A 1 114 ? 3.893 9.417 -22.278 1.00 81.19 114 GLY A C 1
ATOM 867 O O . GLY A 1 114 ? 3.891 9.569 -21.061 1.00 81.19 114 GLY A O 1
ATOM 868 N N . THR A 1 115 ? 4.116 8.231 -22.851 1.00 86.44 115 THR A N 1
ATOM 869 C CA . THR A 1 115 ? 4.448 7.022 -22.087 1.00 86.44 115 THR A CA 1
ATOM 870 C C . THR A 1 115 ? 5.893 7.085 -21.586 1.00 86.44 115 THR A C 1
ATOM 872 O O . THR A 1 115 ? 6.835 7.101 -22.382 1.00 86.44 115 THR A O 1
ATOM 875 N N . SER A 1 116 ? 6.076 7.119 -20.265 1.00 87.25 116 SER A N 1
ATOM 876 C CA . SER A 1 116 ? 7.396 7.042 -19.629 1.00 87.25 116 SER A CA 1
ATOM 877 C C . SER A 1 116 ? 7.910 5.604 -19.641 1.00 87.25 116 SER A C 1
ATOM 879 O O . SER A 1 116 ? 7.251 4.708 -19.124 1.00 87.25 116 SER A O 1
ATOM 881 N N . ILE A 1 117 ? 9.095 5.385 -20.215 1.00 88.44 117 ILE A N 1
ATOM 882 C CA . ILE A 1 117 ? 9.781 4.087 -20.200 1.00 88.44 117 ILE A CA 1
ATOM 883 C C . ILE A 1 117 ? 10.765 4.100 -19.030 1.00 88.44 117 ILE A C 1
ATOM 885 O O . ILE A 1 117 ? 11.738 4.854 -19.061 1.00 88.44 117 ILE A O 1
ATOM 889 N N . THR A 1 118 ? 10.494 3.297 -18.003 1.00 86.38 118 THR A N 1
ATOM 890 C CA . THR A 1 118 ? 11.318 3.195 -16.787 1.00 86.38 118 THR A CA 1
ATOM 891 C C . THR A 1 118 ? 12.489 2.235 -16.973 1.00 86.38 118 THR A C 1
ATOM 893 O O . THR A 1 118 ? 13.601 2.530 -16.538 1.00 86.38 118 THR A O 1
ATOM 896 N N . GLU A 1 119 ? 12.281 1.143 -17.712 1.00 86.62 119 GLU A N 1
ATOM 897 C CA . GLU A 1 119 ? 13.312 0.158 -18.023 1.00 86.62 119 GLU A CA 1
ATOM 898 C C . GLU A 1 119 ? 13.115 -0.440 -19.428 1.00 86.62 119 GLU A C 1
ATOM 900 O O . GLU A 1 119 ? 11.997 -0.712 -19.865 1.00 86.62 119 GLU A O 1
ATOM 905 N N . PHE A 1 120 ? 14.217 -0.652 -20.153 1.00 90.25 120 PHE A N 1
ATOM 906 C CA . PHE A 1 120 ? 14.230 -1.384 -21.420 1.00 90.25 120 PHE A CA 1
ATOM 907 C C . PHE A 1 120 ? 15.451 -2.301 -21.473 1.00 90.25 120 PHE A C 1
ATOM 909 O O . PHE A 1 120 ? 16.586 -1.837 -21.583 1.00 90.25 120 PHE A O 1
ATOM 916 N N . ASN A 1 121 ? 15.202 -3.609 -21.428 1.00 90.31 121 ASN A N 1
ATOM 917 C CA . ASN A 1 121 ? 16.236 -4.632 -21.497 1.00 90.31 121 ASN A CA 1
ATOM 918 C C . ASN A 1 121 ? 16.166 -5.359 -22.836 1.00 90.31 121 ASN A C 1
ATOM 920 O O . ASN A 1 121 ? 15.168 -5.999 -23.161 1.00 90.31 121 ASN A O 1
ATOM 924 N N . TYR A 1 122 ? 17.252 -5.289 -23.599 1.00 90.50 122 TYR A N 1
ATOM 925 C CA . TYR A 1 122 ? 17.374 -5.948 -24.892 1.00 90.50 122 TYR A CA 1
ATOM 926 C C . TYR A 1 122 ? 18.783 -6.505 -25.075 1.00 90.50 122 TYR A C 1
ATOM 928 O O . TYR A 1 122 ? 19.774 -5.903 -24.657 1.00 90.50 122 TYR A O 1
ATOM 936 N N . ARG A 1 123 ? 18.868 -7.658 -25.737 1.00 88.00 123 ARG A N 1
ATOM 937 C CA . ARG A 1 123 ? 20.126 -8.278 -26.136 1.00 88.00 123 ARG A CA 1
ATOM 938 C C . ARG A 1 123 ? 19.997 -8.776 -27.567 1.00 88.00 123 ARG A C 1
ATOM 940 O O . ARG A 1 123 ? 19.159 -9.630 -27.827 1.00 88.00 123 ARG A O 1
ATOM 947 N N . TYR A 1 124 ? 20.869 -8.284 -28.447 1.00 84.88 124 TYR A N 1
ATOM 948 C CA . TYR A 1 124 ? 20.934 -8.735 -29.836 1.00 84.88 124 TYR A CA 1
ATOM 949 C C . TYR A 1 124 ? 21.146 -10.247 -29.894 1.00 84.88 124 TYR A C 1
ATOM 951 O O . TYR A 1 124 ? 22.099 -10.770 -29.303 1.00 84.88 124 TYR A O 1
ATOM 959 N N . SER A 1 125 ? 20.244 -10.932 -30.593 1.00 82.06 125 SER A N 1
ATOM 960 C CA . SER A 1 125 ? 20.232 -12.396 -30.690 1.00 82.06 125 SER A CA 1
ATOM 961 C C . SER A 1 125 ? 20.594 -12.930 -32.083 1.00 82.06 125 SER A C 1
ATOM 963 O O . SER A 1 125 ? 20.638 -14.142 -32.285 1.00 82.06 125 SER A O 1
ATOM 965 N N . GLY A 1 126 ? 20.964 -12.039 -33.008 1.00 78.12 126 GLY A N 1
ATOM 966 C CA . GLY A 1 126 ? 21.207 -12.352 -34.417 1.00 78.12 126 GLY A CA 1
ATOM 967 C C . GLY A 1 126 ? 20.061 -11.859 -35.306 1.00 78.12 126 GLY A C 1
ATOM 968 O O . GLY A 1 126 ? 19.055 -11.384 -34.793 1.00 78.12 126 GLY A O 1
ATOM 969 N N . PRO A 1 127 ? 20.206 -11.911 -36.639 1.00 75.38 127 PRO A N 1
ATOM 970 C CA . PRO A 1 127 ? 19.103 -11.603 -37.543 1.00 75.38 127 PRO A CA 1
ATOM 971 C C . PRO A 1 127 ? 17.984 -12.645 -37.400 1.00 75.38 127 PRO A C 1
ATOM 973 O O . PRO A 1 127 ? 18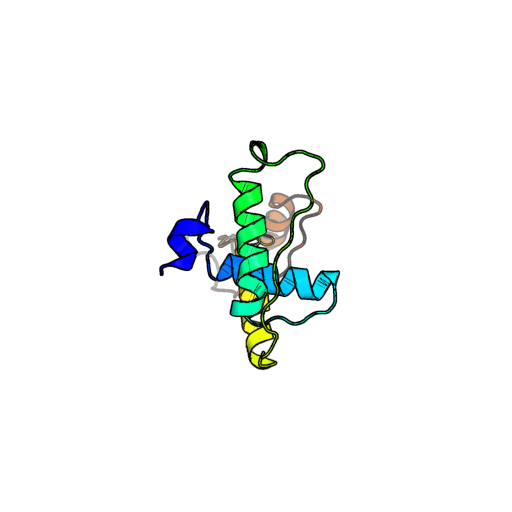.269 -13.824 -37.175 1.00 75.38 127 PRO A O 1
ATOM 976 N N . ASP A 1 128 ? 16.731 -12.217 -37.570 1.00 70.75 128 ASP A N 1
ATOM 977 C CA . ASP A 1 128 ? 15.569 -13.111 -37.559 1.00 70.75 128 ASP A CA 1
ATOM 978 C C . ASP A 1 128 ? 15.775 -14.252 -38.572 1.00 70.75 128 ASP A C 1
ATOM 980 O O . ASP A 1 128 ? 15.979 -14.020 -39.769 1.00 70.75 128 ASP A O 1
ATOM 984 N N . GLN A 1 129 ? 15.759 -15.497 -38.091 1.00 62.56 129 GLN A N 1
ATOM 985 C CA . GLN A 1 129 ? 15.746 -16.670 -38.962 1.00 62.56 129 GLN A CA 1
ATOM 986 C C . GLN A 1 129 ? 14.313 -16.852 -39.468 1.00 62.56 129 GLN A C 1
ATO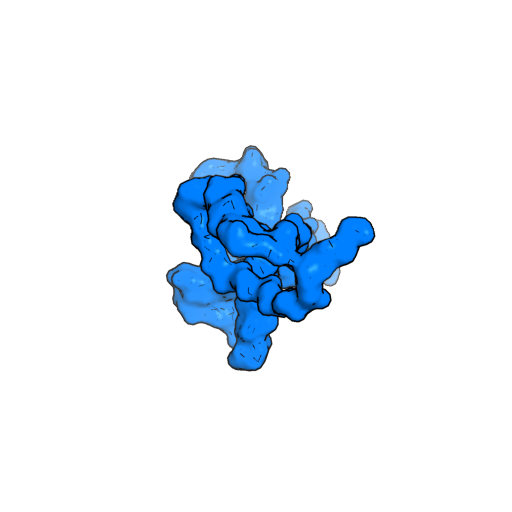M 988 O O . GLN A 1 129 ? 13.438 -17.244 -38.698 1.00 62.56 129 GLN A O 1
ATOM 993 N N . ASN A 1 130 ? 14.083 -16.508 -40.738 1.00 49.19 130 ASN A N 1
ATOM 994 C CA . ASN A 1 130 ? 12.855 -16.856 -41.464 1.00 49.19 130 ASN A CA 1
ATOM 995 C C . ASN A 1 130 ? 12.646 -18.372 -41.530 1.00 49.19 130 ASN A C 1
ATOM 997 O O . ASN A 1 130 ? 13.646 -19.089 -41.770 1.00 49.19 130 ASN A O 1
#

Secondary structure (DSSP, 8-state):
-HHHHHH--------HHHHHHHHHHHHHHH-----HHHHHHHHHHHHHHHHHGGGS-TTPPP----------HHHHHHHHHHHHHHTT-S--------SSTTHHHHHHHHT-TT------------S---

Sequence (130 aa):
WRLFRELVDDVVRVSNDQICAAIKDMFEETRSILEPAGALSVAGLKAFMESSAEQVPSDAALVAITSGANTNFDRLRHVSERAEVGEGREAVLAVTIPEREGAFRDLIRALGPGTSITEFNYRYSGPDQN

Organism: NCBI:txid708628

pLDDT: mean 86.86, std 9.56, range [49.19, 96.94]

Foldseek 3Di:
DVVCVVPPPDDADDDQLLLLLQQVVCCVPPVQRADSVQSVQVSRVVRCCVVPVVVDPPPDDDDGGRPGRPDDPVVNVVSVVSNCVSVPVDDDDDDDFFPDPCRVVVVVVVVPPPDDDPDDDDDDPDHDDD

InterPro domains:
  IPR001721 Threonine dehydratase, ACT-like domain [PF00585] (81-127)
  IPR001721 Threonine dehydratase, ACT-like domain [PS51672] (91-130)
  IPR036052 Tryptophan synthase beta chain-like, PALP domain superfamily [G3DSA:3.40.50.1100] (1-89)
  IPR036052 Tryptophan synthase beta chain-like, PALP domain superfamily [SSF53686] (1-111)
  IPR038110 Threonine dehydratase, ACT-like domain superfamily [G3DSA:3.40.1020.10] (90-130)
  IPR050147 Serine/Threonine Dehydratase [PTHR48078] (2-125)

Radius of gyration: 21.82 Å; chains: 1; bounding box: 43×30×66 Å